Protein AF-A0A1M7ABM4-F1 (afdb_monomer_lite)

Foldseek 3Di:
DDPPDPPVNVVVVVVVVVVVVPPPPPVCPPDCPPLLVLLLVLLLLLVVQQVVQQVVLCVVVVHLGGFLVSGDRDGDDGDFWDWDDDRFGTFIFGDTDPFTFTWDWGADPDDPQARIDIGTDPRGDPSNVVSNCVNRGDD

Radius of gyration: 22.69 Å; chains: 1; bounding box: 59×46×63 Å

Structure (mmCIF, N/CA/C/O backbone):
data_AF-A0A1M7ABM4-F1
#
_entry.id   AF-A0A1M7ABM4-F1
#
loop_
_atom_site.group_PDB
_atom_site.id
_atom_site.type_symbol
_atom_site.label_atom_id
_atom_site.label_alt_id
_atom_site.label_comp_id
_atom_site.label_asym_id
_atom_site.label_entity_id
_atom_site.label_seq_id
_atom_site.pdbx_PDB_ins_code
_atom_site.Cartn_x
_atom_site.Cartn_y
_atom_site.Cartn_z
_atom_site.occupancy
_atom_site.B_iso_or_equiv
_atom_site.auth_seq_id
_atom_site.auth_comp_id
_atom_site.auth_asym_id
_atom_site.auth_atom_id
_atom_site.pdbx_PDB_model_num
ATOM 1 N N . MET A 1 1 ? 41.295 29.126 -42.657 1.00 43.09 1 MET A N 1
ATOM 2 C CA . MET A 1 1 ? 39.846 29.291 -42.921 1.00 43.09 1 MET A CA 1
ATOM 3 C C . MET A 1 1 ? 39.095 29.154 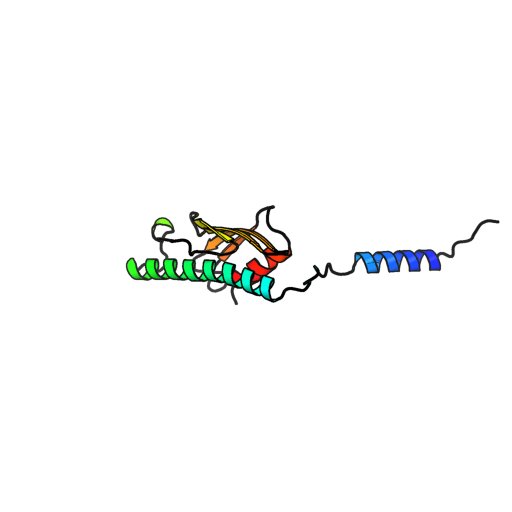-41.601 1.00 43.09 1 MET A C 1
ATOM 5 O O . MET A 1 1 ? 39.100 28.070 -41.032 1.00 43.09 1 MET A O 1
ATOM 9 N N . LYS A 1 2 ? 38.533 30.244 -41.059 1.00 46.91 2 LYS A N 1
ATOM 10 C CA . LYS A 1 2 ? 37.717 30.195 -39.833 1.00 46.91 2 LYS A CA 1
ATOM 11 C C . LYS A 1 2 ? 36.294 29.784 -40.225 1.00 46.91 2 LYS A C 1
ATOM 13 O O . LYS A 1 2 ? 35.681 30.448 -41.053 1.00 46.91 2 LYS A O 1
ATOM 18 N N . LYS A 1 3 ? 35.802 28.660 -39.693 1.00 55.62 3 LYS A N 1
ATOM 19 C CA . LYS A 1 3 ? 34.415 28.217 -39.892 1.00 55.62 3 LYS A CA 1
ATOM 20 C C . LYS A 1 3 ? 33.507 29.149 -39.087 1.00 55.62 3 LYS A C 1
ATOM 22 O O . LYS A 1 3 ? 33.490 29.073 -37.863 1.00 55.62 3 LYS A O 1
ATOM 27 N N . ASN A 1 4 ? 32.791 30.038 -39.768 1.00 54.09 4 ASN A N 1
ATOM 28 C CA . ASN A 1 4 ? 31.753 30.858 -39.152 1.00 54.09 4 ASN A CA 1
ATOM 29 C C . ASN A 1 4 ? 30.541 29.960 -38.889 1.00 54.09 4 ASN A C 1
ATOM 31 O O . ASN A 1 4 ? 29.724 29.735 -39.779 1.00 54.09 4 ASN A O 1
ATOM 35 N N . PHE A 1 5 ? 30.449 29.396 -37.685 1.00 57.56 5 PHE A N 1
ATOM 36 C CA . PHE A 1 5 ? 29.222 28.741 -37.249 1.00 57.56 5 PHE A CA 1
ATOM 37 C C . PHE A 1 5 ? 28.138 29.811 -37.109 1.00 57.56 5 PHE A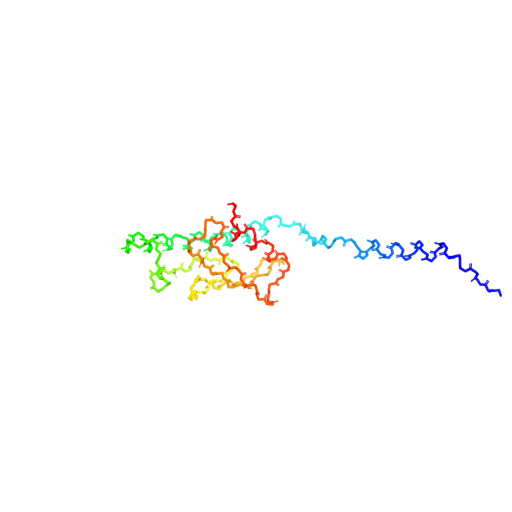 C 1
ATOM 39 O O . PHE A 1 5 ? 28.270 30.747 -36.324 1.00 57.56 5 PHE A O 1
ATOM 46 N N . SER A 1 6 ? 27.089 29.702 -37.925 1.00 68.50 6 SER A N 1
ATOM 47 C CA . SER A 1 6 ? 25.944 30.607 -37.865 1.00 68.50 6 SER A CA 1
ATOM 48 C C . SER A 1 6 ? 25.287 30.500 -36.488 1.00 68.50 6 SER A C 1
ATOM 50 O O . SER A 1 6 ? 24.962 29.394 -36.052 1.00 68.50 6 SER A O 1
ATOM 52 N N . LEU A 1 7 ? 25.052 31.629 -35.812 1.00 61.69 7 LEU A N 1
ATOM 53 C CA . LEU A 1 7 ? 24.334 31.672 -34.528 1.00 61.69 7 LEU A CA 1
ATOM 54 C C . LEU A 1 7 ? 22.987 30.935 -34.592 1.00 61.69 7 LEU A C 1
ATOM 56 O O . LEU A 1 7 ? 22.584 30.295 -33.624 1.00 61.69 7 LEU A O 1
ATOM 60 N N . LEU A 1 8 ? 22.337 30.964 -35.758 1.00 64.69 8 LEU A N 1
ATOM 61 C CA . LEU A 1 8 ? 21.084 30.259 -36.009 1.00 64.69 8 LEU A CA 1
ATOM 62 C C . LEU A 1 8 ? 21.252 28.738 -35.879 1.00 64.69 8 LEU A C 1
ATOM 64 O O . LEU A 1 8 ? 20.408 28.071 -35.293 1.00 64.69 8 LEU A O 1
ATOM 68 N N . SER A 1 9 ? 22.370 28.189 -36.364 1.00 67.19 9 SER A N 1
ATOM 69 C CA . SER A 1 9 ? 22.650 26.752 -36.260 1.00 67.19 9 SER A CA 1
ATOM 70 C C . SER A 1 9 ? 22.894 26.317 -34.812 1.00 67.19 9 SER A C 1
ATOM 72 O O . SER A 1 9 ? 22.373 25.289 -34.391 1.00 67.19 9 SER A O 1
ATOM 74 N N . VAL A 1 10 ? 23.590 27.133 -34.015 1.00 70.75 10 VAL A N 1
ATOM 75 C CA . VAL A 1 10 ? 23.827 26.857 -32.587 1.00 70.75 10 VAL A CA 1
ATOM 76 C C . VAL A 1 10 ? 22.519 26.900 -31.793 1.00 70.75 10 VAL A C 1
ATOM 78 O O . VAL A 1 10 ? 22.280 26.025 -30.965 1.00 70.75 10 VAL A O 1
ATOM 81 N N . LEU A 1 11 ? 21.645 27.866 -32.088 1.00 71.38 11 LEU A N 1
ATOM 82 C CA . LEU A 1 11 ? 20.324 27.980 -31.464 1.00 71.38 11 LEU A CA 1
ATOM 83 C C . LEU A 1 11 ? 19.413 26.794 -31.801 1.00 71.38 11 LEU A C 1
ATOM 85 O O . LEU A 1 11 ? 18.750 26.272 -30.910 1.00 71.38 11 LEU A O 1
ATOM 89 N N . VAL A 1 12 ? 19.419 26.323 -33.051 1.00 74.75 12 VAL A N 1
ATOM 90 C CA . VAL A 1 12 ? 18.636 25.145 -33.462 1.00 74.75 12 VAL A CA 1
ATOM 91 C C . VAL A 1 12 ? 19.136 23.874 -32.770 1.00 74.75 12 VAL A C 1
ATOM 93 O O . VAL A 1 12 ? 18.324 23.095 -32.274 1.00 74.75 12 VAL A O 1
ATOM 96 N N . PHE A 1 13 ? 20.455 23.678 -32.665 1.00 73.50 13 PHE A N 1
ATOM 97 C CA . PHE A 1 13 ? 21.020 22.539 -31.933 1.00 73.50 13 PHE A CA 1
ATOM 98 C C . PHE A 1 13 ? 20.723 22.601 -30.430 1.00 73.50 13 PHE A C 1
ATOM 100 O O . PHE A 1 13 ? 20.359 21.584 -29.840 1.00 73.50 13 PHE A O 1
ATOM 107 N N . ALA A 1 14 ? 20.820 23.782 -29.816 1.00 74.38 14 ALA A N 1
ATOM 108 C CA . ALA A 1 14 ? 20.477 23.972 -28.409 1.00 74.38 14 ALA A CA 1
ATOM 109 C C . ALA A 1 14 ? 18.987 23.706 -28.151 1.00 74.38 14 ALA A C 1
ATOM 111 O O . ALA A 1 14 ? 18.650 23.029 -27.185 1.00 74.38 14 ALA A O 1
ATOM 112 N N . PHE A 1 15 ? 18.103 24.168 -29.040 1.00 73.00 15 PHE A N 1
ATOM 113 C CA . PHE A 1 15 ? 16.667 23.918 -28.946 1.00 73.00 15 PHE A CA 1
ATOM 114 C C . PHE A 1 15 ? 16.331 22.430 -29.111 1.00 73.00 15 PHE A C 1
ATOM 116 O O . PHE A 1 15 ? 15.562 21.896 -28.320 1.00 73.00 15 PHE A O 1
ATOM 123 N N . MET A 1 16 ? 16.961 21.722 -30.056 1.00 71.88 16 MET A N 1
ATOM 124 C CA . MET A 1 16 ? 16.795 20.267 -30.192 1.00 71.88 16 MET A CA 1
ATOM 125 C C . MET A 1 16 ? 17.269 19.500 -28.950 1.00 71.88 16 MET A C 1
ATOM 127 O O . MET A 1 16 ? 16.584 18.582 -28.502 1.00 71.88 16 MET A O 1
ATOM 131 N N . ALA A 1 17 ? 18.401 19.891 -28.358 1.00 70.75 17 ALA A N 1
ATOM 132 C CA . ALA A 1 17 ? 18.877 19.294 -27.112 1.00 70.75 17 ALA A CA 1
ATOM 133 C C . ALA A 1 17 ? 17.906 19.558 -25.948 1.00 70.75 17 ALA A C 1
ATOM 135 O O . ALA A 1 17 ? 17.649 18.668 -25.141 1.00 70.75 17 ALA A O 1
ATOM 136 N N . LEU A 1 18 ? 17.315 20.754 -25.889 1.00 68.44 18 LEU A N 1
ATOM 137 C CA . LEU A 1 18 ? 16.334 21.118 -24.868 1.00 68.44 18 LEU A CA 1
ATOM 138 C C . LEU A 1 18 ? 15.013 20.363 -25.051 1.00 68.44 18 LEU A C 1
ATOM 140 O O . LEU A 1 18 ? 14.445 19.923 -24.062 1.00 68.44 18 LEU A O 1
ATOM 144 N N . VAL A 1 19 ? 14.569 20.124 -26.289 1.00 68.94 19 VAL A N 1
ATOM 145 C CA . VAL A 1 19 ? 13.392 19.289 -26.592 1.00 68.94 19 VAL A CA 1
ATOM 146 C C . VAL A 1 19 ? 13.629 17.826 -26.208 1.00 68.94 19 VAL A C 1
ATOM 148 O O . VAL A 1 19 ? 12.728 17.204 -25.656 1.00 68.94 19 VAL A O 1
ATOM 151 N N . LEU A 1 20 ? 14.835 17.285 -26.423 1.00 60.88 20 LEU A N 1
ATOM 152 C CA . LEU A 1 20 ? 15.197 15.928 -25.985 1.00 60.88 20 LEU A CA 1
ATOM 153 C C . LEU A 1 20 ? 15.261 15.797 -24.455 1.00 60.88 20 LEU A C 1
ATOM 155 O O . LEU A 1 20 ? 14.882 14.763 -23.914 1.00 60.88 20 LEU A O 1
ATOM 159 N N . LEU A 1 21 ? 15.705 16.842 -23.750 1.00 61.97 21 LEU A N 1
ATOM 160 C CA . LEU A 1 21 ? 15.756 16.875 -22.282 1.00 61.97 21 LEU A CA 1
ATOM 161 C C . LEU A 1 21 ? 14.406 17.222 -21.633 1.00 61.97 21 LEU A C 1
ATOM 163 O O . LEU A 1 21 ? 14.185 16.877 -20.474 1.00 61.97 21 LEU A O 1
ATOM 167 N N . ALA A 1 22 ? 13.521 17.898 -22.368 1.00 59.41 22 ALA A N 1
ATOM 168 C CA . ALA A 1 22 ? 12.175 18.276 -21.946 1.00 59.41 22 ALA A CA 1
ATOM 169 C C . ALA A 1 22 ? 11.099 17.276 -22.391 1.00 59.41 22 ALA A C 1
ATOM 171 O O . ALA A 1 22 ? 9.915 17.520 -22.151 1.00 59.41 22 ALA A O 1
ATOM 172 N N . GLN A 1 23 ? 11.482 16.147 -23.003 1.00 54.47 23 GLN A N 1
ATOM 173 C CA . GLN A 1 23 ? 10.586 14.999 -23.083 1.00 54.47 23 GLN A CA 1
ATOM 174 C C . GLN A 1 23 ? 10.119 14.720 -21.645 1.00 54.47 23 GLN A C 1
ATOM 176 O O . GLN A 1 23 ? 10.974 14.521 -20.769 1.00 54.47 23 GLN A O 1
ATOM 181 N N . PRO A 1 24 ? 8.803 14.722 -21.351 1.00 47.22 24 PRO A N 1
ATOM 182 C CA . PRO A 1 24 ? 8.353 14.153 -20.097 1.00 47.22 24 PRO A CA 1
ATOM 183 C C . PRO A 1 24 ? 8.981 12.768 -20.036 1.00 47.22 24 PRO A C 1
ATOM 185 O O . PRO A 1 24 ? 9.002 12.055 -21.042 1.00 47.22 24 PRO A O 1
ATOM 188 N N . LYS A 1 25 ? 9.553 12.407 -18.884 1.00 49.66 25 LYS A N 1
ATOM 189 C CA . LYS A 1 25 ? 9.875 11.013 -18.607 1.00 49.66 25 LYS A CA 1
ATOM 190 C C . LYS A 1 25 ? 8.543 10.279 -18.635 1.00 49.66 25 LYS A C 1
ATOM 192 O O . LYS A 1 25 ? 7.917 10.082 -17.599 1.00 49.66 25 LYS A O 1
ATOM 197 N N . VAL A 1 26 ? 8.100 9.918 -19.834 1.00 44.59 26 VAL A N 1
ATOM 198 C CA . VAL A 1 26 ? 7.250 8.777 -20.074 1.00 44.59 26 VAL A CA 1
ATOM 199 C C . VAL A 1 26 ? 8.138 7.657 -19.573 1.00 44.59 26 VAL A C 1
ATOM 201 O O . VAL A 1 26 ? 8.989 7.144 -20.296 1.00 44.59 26 VAL A O 1
ATOM 204 N N . TYR A 1 27 ? 8.072 7.410 -18.258 1.00 48.97 27 TYR A N 1
ATOM 205 C CA . TYR A 1 27 ? 8.464 6.131 -17.711 1.00 48.97 27 TYR A CA 1
ATOM 206 C C . TYR A 1 27 ? 7.798 5.163 -18.650 1.00 48.97 27 TYR A C 1
ATOM 208 O O . TYR A 1 27 ? 6.576 5.213 -18.793 1.00 48.97 27 TYR A O 1
ATOM 216 N N . ALA A 1 28 ? 8.624 4.445 -19.402 1.00 42.38 28 ALA A N 1
ATOM 217 C CA . ALA A 1 28 ? 8.149 3.459 -20.324 1.00 42.38 28 ALA A CA 1
ATOM 218 C C . ALA A 1 28 ? 7.182 2.601 -19.511 1.00 42.38 28 ALA A C 1
ATOM 220 O O . ALA A 1 28 ? 7.570 1.904 -18.570 1.00 42.38 28 ALA A O 1
ATOM 221 N N . TYR A 1 29 ? 5.899 2.777 -19.803 1.00 50.03 29 TYR A N 1
ATOM 222 C CA . TYR A 1 29 ? 4.847 1.861 -19.442 1.00 50.03 29 TYR A CA 1
ATOM 223 C C . TYR A 1 29 ? 5.090 0.674 -20.373 1.00 50.03 29 TYR A C 1
ATOM 225 O O . TYR A 1 29 ? 4.427 0.506 -21.392 1.00 50.03 29 TYR A O 1
ATOM 233 N N . ASP A 1 30 ? 6.213 -0.005 -20.134 1.00 46.78 30 ASP A N 1
ATOM 234 C CA . ASP A 1 30 ? 6.805 -0.961 -21.050 1.00 46.78 30 ASP A CA 1
ATOM 235 C C . ASP A 1 30 ? 6.183 -2.316 -20.741 1.00 46.78 30 ASP A C 1
ATOM 237 O O . ASP A 1 30 ? 6.685 -3.108 -19.949 1.00 46.78 30 ASP A O 1
ATOM 241 N N . GLY A 1 31 ? 5.004 -2.518 -21.322 1.00 52.53 31 GLY A N 1
ATOM 242 C CA . GLY A 1 31 ? 4.740 -3.767 -22.024 1.00 52.53 31 GLY A CA 1
ATOM 243 C C . GLY A 1 31 ? 4.093 -4.914 -21.262 1.00 52.53 31 GLY A C 1
ATOM 244 O O . GLY A 1 31 ? 3.703 -5.865 -21.929 1.00 52.53 31 GLY A O 1
ATOM 245 N N . ASP A 1 32 ? 3.900 -4.845 -19.944 1.00 67.19 32 ASP A N 1
ATOM 246 C CA . ASP A 1 32 ? 3.219 -5.930 -19.227 1.00 67.19 32 ASP A CA 1
ATOM 247 C C . ASP A 1 32 ? 2.070 -5.420 -18.347 1.00 67.19 32 ASP A C 1
ATOM 249 O O . ASP A 1 32 ? 2.196 -5.168 -17.145 1.00 67.19 32 ASP A O 1
ATOM 253 N N . MET A 1 33 ? 0.921 -5.228 -19.004 1.00 79.81 33 MET A N 1
ATOM 254 C CA . MET A 1 33 ? -0.351 -4.899 -18.353 1.00 79.81 33 MET A CA 1
ATOM 255 C C . MET A 1 33 ? -0.738 -5.925 -17.292 1.00 79.81 33 MET A C 1
ATOM 257 O O . MET A 1 33 ? -1.433 -5.561 -16.340 1.00 79.81 33 MET A O 1
ATOM 261 N N . ASP A 1 34 ? -0.304 -7.174 -17.451 1.00 87.50 34 ASP A N 1
ATOM 262 C CA . ASP A 1 34 ? -0.619 -8.244 -16.518 1.00 87.50 34 ASP A CA 1
ATOM 263 C C . ASP A 1 34 ? 0.213 -8.056 -15.251 1.00 87.50 34 ASP A C 1
ATOM 265 O O . ASP A 1 34 ? -0.355 -7.982 -14.168 1.00 87.50 34 ASP A O 1
ATOM 269 N N . VAL A 1 35 ? 1.518 -7.793 -15.367 1.00 89.12 35 VAL A N 1
ATOM 270 C CA . VAL A 1 35 ? 2.376 -7.449 -14.213 1.00 89.12 35 VAL A CA 1
ATOM 271 C C . VAL A 1 35 ? 1.877 -6.198 -13.483 1.00 89.12 35 VAL A C 1
ATOM 273 O O . VAL A 1 35 ? 1.857 -6.169 -12.251 1.00 89.12 35 VAL A O 1
ATOM 276 N N . TYR A 1 36 ? 1.449 -5.162 -14.213 1.00 90.00 36 TYR A N 1
ATOM 277 C CA . TYR A 1 36 ? 0.840 -3.968 -13.613 1.00 90.00 36 TYR A CA 1
ATOM 278 C C . TYR A 1 36 ? -0.424 -4.316 -12.814 1.00 90.00 36 TYR A C 1
ATOM 280 O O . TYR A 1 36 ? -0.566 -3.890 -11.664 1.00 90.00 36 TYR A O 1
ATOM 288 N N . ARG A 1 37 ? -1.340 -5.083 -13.420 1.00 92.06 37 ARG A N 1
ATOM 289 C CA . ARG A 1 37 ? -2.607 -5.485 -12.798 1.00 92.06 37 ARG A CA 1
ATOM 290 C C . ARG A 1 37 ? -2.376 -6.362 -11.586 1.00 92.06 37 ARG A C 1
ATOM 292 O O . ARG A 1 37 ? -2.880 -6.034 -10.524 1.00 92.06 37 ARG A O 1
ATOM 299 N N . GLU A 1 38 ? -1.558 -7.393 -11.727 1.00 93.50 38 GLU A N 1
ATOM 300 C CA . GLU A 1 38 ? -1.214 -8.313 -10.652 1.00 93.50 38 GLU A CA 1
ATOM 301 C C . GLU A 1 38 ? -0.582 -7.581 -9.464 1.00 93.50 38 GLU A C 1
ATOM 303 O O . GLU A 1 38 ? -0.955 -7.820 -8.318 1.00 93.50 38 GLU A O 1
ATOM 308 N N . PHE A 1 39 ? 0.344 -6.647 -9.713 1.00 93.88 39 PHE A N 1
ATOM 309 C CA . PHE A 1 39 ? 0.944 -5.872 -8.627 1.00 93.88 39 PHE A CA 1
ATOM 310 C C . PHE A 1 39 ? -0.087 -4.964 -7.951 1.00 93.88 39 PHE A C 1
ATOM 312 O O . PHE A 1 39 ? -0.119 -4.863 -6.728 1.00 93.88 39 PHE A O 1
ATOM 319 N N . LYS A 1 40 ? -0.962 -4.322 -8.731 1.00 93.81 40 LYS A N 1
ATOM 320 C CA . LYS A 1 40 ? -2.045 -3.482 -8.210 1.00 93.81 40 LYS A CA 1
ATOM 321 C C . LYS A 1 40 ? -3.074 -4.284 -7.409 1.00 93.81 40 LYS A C 1
ATOM 323 O O . LYS A 1 40 ? -3.539 -3.792 -6.384 1.00 93.81 40 LYS A O 1
ATOM 328 N N . GLU A 1 41 ? -3.421 -5.482 -7.863 1.00 93.88 41 GLU A N 1
ATOM 329 C CA . GLU A 1 41 ? -4.328 -6.414 -7.190 1.00 93.88 41 GLU A CA 1
ATOM 330 C C . GLU A 1 41 ? -3.750 -6.882 -5.857 1.00 93.88 41 GLU A C 1
ATOM 332 O O . GLU A 1 41 ? -4.459 -6.853 -4.857 1.00 93.88 41 GLU A O 1
ATOM 337 N N . ASP A 1 42 ? -2.454 -7.200 -5.810 1.00 93.81 42 ASP A N 1
ATOM 338 C CA . ASP A 1 42 ? -1.761 -7.540 -4.564 1.00 93.81 42 ASP A CA 1
ATOM 339 C C . ASP A 1 42 ? -1.860 -6.356 -3.577 1.00 93.81 42 ASP A C 1
ATOM 341 O O . ASP A 1 42 ? -2.353 -6.487 -2.459 1.00 93.81 42 ASP A O 1
ATOM 345 N N . LEU A 1 43 ? -1.531 -5.131 -4.004 1.00 93.75 43 LEU A N 1
ATOM 346 C CA . LEU A 1 43 ? -1.689 -3.945 -3.146 1.00 93.75 43 LEU A CA 1
ATOM 347 C C . LEU A 1 43 ? -3.150 -3.701 -2.709 1.00 93.75 43 LEU A C 1
ATOM 349 O O . LEU A 1 43 ? -3.385 -3.254 -1.584 1.00 93.75 43 LEU A O 1
ATOM 353 N N . ALA A 1 44 ? -4.128 -3.974 -3.576 1.00 92.50 44 ALA A N 1
ATOM 354 C CA . ALA A 1 44 ? -5.548 -3.844 -3.254 1.00 92.50 44 ALA A CA 1
ATOM 355 C C . ALA A 1 44 ? -6.000 -4.896 -2.232 1.00 92.50 44 ALA A C 1
ATOM 357 O O . ALA A 1 44 ? -6.748 -4.554 -1.320 1.00 92.50 44 ALA A O 1
ATOM 358 N N . LEU A 1 45 ? -5.482 -6.124 -2.309 1.00 93.06 45 LEU A N 1
ATOM 359 C CA . LEU A 1 45 ? -5.726 -7.171 -1.318 1.00 93.06 45 LEU A CA 1
ATOM 360 C C . LEU A 1 45 ? -5.249 -6.737 0.074 1.00 93.06 45 LEU A C 1
ATOM 362 O O . LEU A 1 45 ? -5.978 -6.906 1.052 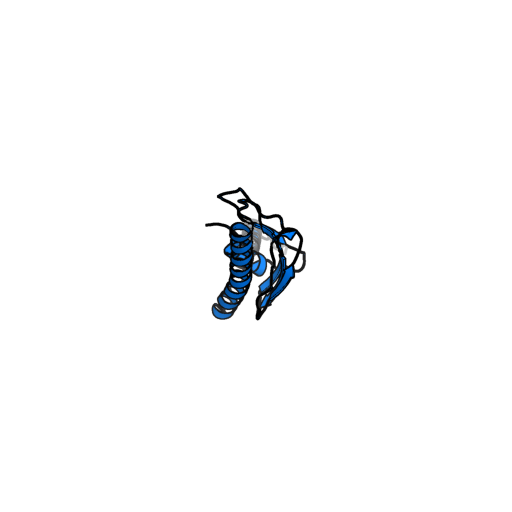1.00 93.06 45 LEU A O 1
ATOM 366 N N . ALA A 1 46 ? -4.071 -6.110 0.164 1.00 91.38 46 ALA A N 1
ATOM 367 C CA . ALA A 1 46 ? -3.580 -5.541 1.420 1.00 91.38 46 ALA A CA 1
ATOM 368 C C . ALA A 1 46 ? -4.528 -4.466 1.975 1.00 91.38 46 ALA A C 1
ATOM 370 O O . ALA A 1 46 ? -4.856 -4.479 3.162 1.00 91.38 46 ALA A O 1
ATOM 371 N N . ARG A 1 47 ? -4.995 -3.548 1.116 1.00 90.00 47 ARG A N 1
ATOM 372 C CA . ARG A 1 47 ? -5.962 -2.508 1.496 1.00 90.00 47 ARG A CA 1
ATOM 373 C C . ARG A 1 47 ? -7.262 -3.123 2.013 1.00 90.00 47 ARG A C 1
ATOM 375 O O . ARG A 1 47 ? -7.711 -2.759 3.094 1.00 90.00 47 ARG A O 1
ATOM 382 N N . ASP A 1 48 ? -7.860 -4.024 1.242 1.00 88.56 48 ASP A N 1
ATOM 383 C CA . ASP A 1 48 ? -9.196 -4.555 1.508 1.00 88.56 48 ASP A CA 1
ATOM 384 C C . ASP A 1 48 ? -9.203 -5.454 2.745 1.00 88.56 48 ASP A C 1
ATOM 386 O O . ASP A 1 48 ? -10.106 -5.341 3.573 1.00 88.56 48 ASP A O 1
ATOM 390 N N . THR A 1 49 ? -8.150 -6.255 2.939 1.00 88.88 49 THR A N 1
ATOM 391 C CA . THR A 1 49 ? -7.977 -7.056 4.163 1.00 88.88 49 THR A CA 1
ATOM 392 C C . THR A 1 49 ? -7.872 -6.151 5.385 1.00 88.88 49 THR A C 1
ATOM 394 O O . THR A 1 49 ? -8.564 -6.365 6.375 1.00 88.88 49 THR A O 1
ATOM 397 N N . TYR A 1 50 ? -7.089 -5.072 5.295 1.00 86.44 50 TYR A N 1
ATOM 398 C CA . TYR A 1 50 ? -6.957 -4.125 6.398 1.00 86.44 50 TYR A CA 1
ATOM 399 C C . TYR A 1 50 ? -8.268 -3.394 6.721 1.00 86.44 50 TYR A C 1
ATOM 401 O O . TYR A 1 50 ? -8.612 -3.232 7.890 1.00 86.44 50 TYR A O 1
ATOM 409 N N . ILE A 1 51 ? -9.024 -2.966 5.700 1.00 84.19 51 ILE A N 1
ATOM 410 C CA . ILE A 1 51 ? -10.358 -2.368 5.889 1.00 84.19 51 ILE A CA 1
ATOM 411 C C . ILE A 1 51 ? -11.299 -3.369 6.552 1.00 84.19 51 ILE A C 1
ATOM 413 O O . ILE A 1 51 ? -12.050 -2.988 7.444 1.00 84.19 51 ILE A O 1
ATOM 417 N N . SER A 1 52 ? -11.262 -4.633 6.131 1.00 85.38 52 SER A N 1
ATOM 418 C CA . SER A 1 52 ? -12.089 -5.680 6.723 1.00 85.38 52 SER A CA 1
ATOM 419 C C . SER A 1 52 ? -11.786 -5.851 8.212 1.00 85.38 52 SER A C 1
ATOM 421 O O . SER A 1 52 ? -12.714 -5.800 9.014 1.00 85.38 52 SER A O 1
ATOM 423 N N . SER A 1 53 ? -10.509 -5.967 8.596 1.00 84.69 53 SER A N 1
ATOM 424 C CA . SER A 1 53 ? -10.102 -6.045 10.008 1.00 84.69 53 SER A CA 1
ATOM 425 C C . SER A 1 53 ? -10.517 -4.802 10.797 1.00 84.69 53 SER A C 1
ATOM 427 O O . SER A 1 53 ? -10.989 -4.907 11.926 1.00 84.69 53 SER A O 1
ATOM 429 N N . LEU A 1 54 ? -10.392 -3.614 10.199 1.00 81.19 54 LEU A N 1
ATOM 430 C CA . LEU A 1 54 ? -10.802 -2.360 10.829 1.00 81.19 54 LEU A CA 1
ATOM 431 C C . LEU A 1 54 ? -12.325 -2.290 11.040 1.00 81.19 54 LEU A C 1
ATOM 433 O O . LEU A 1 54 ? -12.768 -1.860 12.101 1.00 81.19 54 LEU A O 1
ATOM 437 N N . ASN A 1 55 ? -13.122 -2.743 10.070 1.00 80.50 55 ASN A N 1
ATOM 438 C CA . ASN A 1 55 ? -14.580 -2.813 10.193 1.00 80.50 55 ASN A CA 1
ATOM 439 C C . ASN A 1 55 ? -15.017 -3.835 11.248 1.00 80.50 55 ASN A C 1
ATOM 441 O O . ASN A 1 55 ? -15.866 -3.514 12.070 1.00 80.50 55 ASN A O 1
ATOM 445 N N . MET A 1 56 ? -14.393 -5.016 11.288 1.00 82.38 56 MET A N 1
ATOM 446 C CA . MET A 1 56 ? -14.661 -6.007 12.338 1.00 82.38 56 MET A CA 1
ATOM 447 C C . MET A 1 56 ? -14.351 -5.442 13.728 1.00 82.38 56 MET A C 1
ATOM 449 O O . MET A 1 56 ? -15.170 -5.559 14.632 1.00 82.38 56 MET A O 1
ATOM 453 N N . ALA A 1 57 ? -13.224 -4.742 13.886 1.00 80.25 57 ALA A N 1
ATOM 454 C CA . ALA A 1 57 ? -12.877 -4.097 15.150 1.00 80.25 57 ALA A CA 1
ATOM 455 C C . ALA A 1 57 ? -13.860 -2.976 15.548 1.00 80.25 57 ALA A C 1
ATOM 457 O O . ALA A 1 57 ? -14.126 -2.798 16.737 1.00 80.25 57 ALA A O 1
ATOM 458 N N . MET A 1 58 ? -14.403 -2.225 14.579 1.00 75.75 58 MET A N 1
ATOM 459 C CA . MET A 1 58 ? -15.462 -1.232 14.825 1.00 75.75 58 MET A CA 1
ATOM 460 C C . MET A 1 58 ? -16.752 -1.885 15.320 1.00 75.75 58 MET A C 1
ATOM 462 O O . MET A 1 58 ? -17.337 -1.411 16.295 1.00 75.75 58 MET A O 1
ATOM 466 N N . ASP A 1 59 ? -17.163 -2.974 14.669 1.00 78.00 59 ASP A N 1
ATOM 467 C CA . ASP A 1 59 ? -18.404 -3.684 14.974 1.00 78.00 59 ASP A CA 1
ATOM 468 C C . ASP A 1 59 ? -18.326 -4.402 16.331 1.00 78.00 59 ASP A C 1
ATOM 470 O O . ASP A 1 59 ? -19.237 -4.283 17.147 1.00 78.00 59 ASP A O 1
ATOM 474 N N . GLU A 1 60 ? -17.223 -5.101 16.618 1.00 78.50 60 GLU A N 1
ATOM 475 C CA . GLU A 1 60 ? -17.054 -5.877 17.856 1.00 78.50 60 GLU A CA 1
ATOM 476 C C . GLU A 1 60 ? -16.977 -5.012 19.114 1.00 78.50 60 GLU A C 1
ATOM 478 O O . GLU A 1 60 ? -17.406 -5.430 20.192 1.00 78.50 60 GLU A O 1
ATOM 483 N N . LYS A 1 61 ? -16.400 -3.814 18.998 1.00 70.19 61 LYS A N 1
ATOM 484 C CA . LYS A 1 61 ? -16.181 -2.918 20.140 1.00 70.19 61 LYS A CA 1
ATOM 485 C C . LYS A 1 61 ? -17.215 -1.801 20.236 1.00 70.19 61 LYS A C 1
ATOM 487 O O . LYS A 1 61 ? -17.113 -0.989 21.152 1.00 70.19 61 LYS A O 1
ATOM 492 N N . GLU A 1 62 ? -18.184 -1.754 19.319 1.00 68.62 62 GLU A N 1
ATOM 493 C CA . GLU A 1 62 ? -19.170 -0.671 19.184 1.00 68.62 62 GLU A CA 1
ATOM 494 C C . GLU A 1 62 ? -18.525 0.734 19.210 1.00 68.62 62 GLU A C 1
ATOM 496 O O . GLU A 1 62 ? -19.101 1.709 19.699 1.00 68.62 62 GLU A O 1
ATOM 501 N N . VAL A 1 63 ? -17.297 0.858 18.692 1.00 61.78 63 VAL A N 1
ATOM 502 C CA . VAL A 1 63 ? -16.555 2.124 18.645 1.00 61.78 63 VAL A CA 1
ATOM 503 C C . VAL A 1 63 ? -16.461 2.621 17.213 1.00 61.78 63 VAL A C 1
ATOM 505 O O . VAL A 1 63 ? -16.012 1.922 16.313 1.00 61.78 63 VAL A O 1
ATOM 508 N N . SER A 1 64 ? -16.808 3.891 17.006 1.00 61.25 64 SER A N 1
ATOM 509 C CA . SER A 1 64 ? -16.672 4.559 15.705 1.00 61.25 64 SER A CA 1
ATOM 510 C C . SER A 1 64 ? -15.219 4.815 15.298 1.00 61.25 64 SER A C 1
ATOM 512 O O . SER A 1 64 ? -14.954 5.221 14.167 1.00 61.25 64 SER A O 1
ATOM 514 N N . ASN A 1 65 ? -14.278 4.633 16.226 1.00 63.00 65 ASN A N 1
ATOM 515 C CA . ASN A 1 65 ? -12.864 4.860 15.992 1.00 63.00 65 ASN A CA 1
ATOM 516 C C . ASN A 1 65 ? -12.011 3.902 16.845 1.00 63.00 65 ASN A C 1
ATOM 518 O O . ASN A 1 65 ? -11.624 4.264 17.961 1.00 63.00 65 ASN A O 1
ATOM 522 N N . PRO A 1 66 ? -11.765 2.671 16.368 1.00 63.53 66 PRO A N 1
ATOM 523 C CA . PRO A 1 66 ? -11.031 1.666 17.117 1.00 63.53 66 PRO A CA 1
ATOM 524 C C . PRO A 1 66 ? -9.577 2.110 17.269 1.00 63.53 66 PRO A C 1
ATOM 526 O O . PRO A 1 66 ? -8.989 2.720 16.369 1.00 63.53 66 PRO A O 1
ATOM 529 N N . SER A 1 67 ? -8.982 1.819 18.426 1.00 64.44 67 SER A N 1
ATOM 530 C CA . SER A 1 67 ? -7.543 1.999 18.594 1.00 64.44 67 SER A CA 1
ATOM 531 C C . SER A 1 67 ? -6.805 0.987 17.721 1.00 64.44 67 SER A C 1
ATOM 533 O O . SER A 1 67 ? -7.302 -0.093 17.440 1.00 64.44 67 SER A O 1
ATOM 535 N N . TRP A 1 68 ? -5.567 1.270 17.328 1.00 64.75 68 TRP A N 1
ATOM 536 C CA . TRP A 1 68 ? -4.763 0.295 16.575 1.00 64.75 68 TRP A CA 1
ATOM 537 C C . TRP A 1 68 ? -4.528 -1.002 17.338 1.00 64.75 68 TRP A C 1
ATOM 539 O O . TRP A 1 68 ? -4.473 -2.059 16.734 1.00 64.75 68 TRP A O 1
ATOM 549 N N . ASN A 1 69 ? -4.450 -0.921 18.666 1.00 67.12 69 ASN A N 1
ATOM 550 C CA . ASN A 1 69 ? -4.328 -2.099 19.525 1.00 67.12 69 ASN A CA 1
ATOM 551 C C . ASN A 1 69 ? -5.600 -2.960 19.527 1.00 67.12 69 ASN A C 1
ATOM 553 O O . ASN A 1 69 ? -5.612 -4.026 20.136 1.00 67.12 69 ASN A O 1
ATOM 557 N N . ASP A 1 70 ? -6.677 -2.458 18.924 1.00 67.94 70 ASP A N 1
ATOM 558 C CA . ASP A 1 70 ? -7.964 -3.121 18.867 1.00 67.94 70 ASP A CA 1
ATOM 559 C C . ASP A 1 70 ? -8.193 -3.903 17.577 1.00 67.94 70 ASP A C 1
ATOM 561 O O . ASP A 1 70 ? -9.184 -4.625 17.516 1.00 67.94 70 ASP A O 1
ATOM 565 N N . ILE A 1 71 ? -7.312 -3.751 16.587 1.00 73.94 71 ILE A N 1
ATOM 566 C CA . ILE A 1 71 ? -7.425 -4.379 15.275 1.00 73.94 71 ILE A CA 1
ATOM 567 C C . ILE A 1 71 ? -6.568 -5.637 15.284 1.00 73.94 71 ILE A C 1
ATOM 569 O O . ILE A 1 71 ? -5.349 -5.551 15.391 1.00 73.94 71 ILE A O 1
ATOM 573 N N . ASP A 1 72 ? -7.204 -6.795 15.149 1.00 75.38 72 ASP A N 1
ATOM 574 C CA . ASP A 1 72 ? -6.489 -8.037 14.880 1.00 75.38 72 ASP A CA 1
ATOM 575 C C . ASP A 1 72 ? -6.238 -8.128 13.368 1.00 75.38 72 ASP A C 1
ATOM 577 O O . ASP A 1 72 ? -7.150 -8.390 12.573 1.00 75.38 72 ASP A O 1
ATOM 581 N N . PHE A 1 73 ? -5.021 -7.775 12.950 1.00 80.19 73 PHE A N 1
ATOM 582 C CA . PHE A 1 73 ? -4.639 -7.789 11.544 1.00 80.19 73 PHE A CA 1
ATOM 583 C C . PHE A 1 73 ? -3.823 -9.033 11.208 1.00 80.19 73 PHE A C 1
ATOM 585 O O . PHE A 1 73 ? -2.615 -9.101 11.442 1.00 80.19 73 PHE A O 1
ATOM 592 N N . GLU A 1 74 ? -4.475 -9.982 10.548 1.00 82.44 74 GLU A N 1
ATOM 593 C CA . GLU A 1 74 ? -3.787 -11.082 9.892 1.00 82.44 74 GLU A CA 1
ATOM 594 C C . GLU A 1 74 ? -3.423 -10.672 8.461 1.00 82.44 74 GLU A C 1
ATOM 596 O O . GLU A 1 74 ? -4.281 -10.357 7.633 1.00 82.44 74 GLU A O 1
ATOM 601 N N . ALA A 1 75 ? -2.121 -10.635 8.168 1.00 82.81 75 ALA A N 1
ATOM 602 C CA . ALA A 1 75 ? -1.655 -10.322 6.827 1.00 82.81 75 ALA A CA 1
ATOM 603 C C . ALA A 1 75 ? -2.129 -11.416 5.848 1.00 82.81 75 ALA A C 1
ATOM 605 O O . ALA A 1 75 ? -1.857 -12.593 6.096 1.00 82.81 75 ALA A O 1
ATOM 606 N N . PRO A 1 76 ? -2.790 -11.056 4.730 1.00 87.56 76 PRO A N 1
ATOM 607 C CA . PRO A 1 76 ? -3.170 -12.031 3.722 1.00 87.56 76 PRO A CA 1
ATOM 608 C C . PRO A 1 76 ? -1.916 -12.636 3.084 1.00 87.56 76 PRO A C 1
ATOM 610 O O . PRO A 1 76 ? -0.849 -12.012 3.067 1.00 87.56 76 PRO A O 1
ATOM 613 N N . ASP A 1 77 ? -2.050 -13.834 2.519 1.00 89.25 77 ASP A N 1
ATOM 614 C CA . ASP A 1 77 ? -0.988 -14.401 1.694 1.00 89.25 77 ASP A CA 1
ATOM 615 C C . ASP A 1 77 ? -0.909 -13.620 0.377 1.00 89.25 77 ASP A C 1
ATOM 617 O O . ASP A 1 77 ? -1.865 -13.560 -0.400 1.00 89.25 77 ASP A O 1
ATOM 621 N N . MET A 1 78 ? 0.224 -12.957 0.174 1.00 91.50 78 MET A N 1
ATOM 622 C CA . MET A 1 78 ? 0.461 -12.024 -0.919 1.00 91.50 78 MET A CA 1
ATOM 623 C C . MET A 1 78 ? 1.573 -12.553 -1.808 1.00 91.50 78 MET A C 1
ATOM 625 O O . MET A 1 78 ? 2.586 -13.070 -1.334 1.00 91.50 78 MET A O 1
ATOM 629 N N . LYS A 1 79 ? 1.416 -12.390 -3.122 1.00 93.81 79 LYS A N 1
ATOM 630 C CA . LYS A 1 79 ? 2.333 -13.017 -4.082 1.00 93.81 79 LYS A CA 1
ATOM 631 C C . LYS A 1 79 ? 3.626 -12.224 -4.268 1.00 93.81 79 LYS A C 1
ATOM 633 O O . LYS A 1 79 ? 4.685 -12.815 -4.485 1.00 93.81 79 LYS A O 1
ATOM 638 N N . TYR A 1 80 ? 3.551 -10.895 -4.215 1.00 94.12 80 TYR A N 1
ATOM 639 C CA . TYR A 1 80 ? 4.654 -10.001 -4.588 1.00 94.12 80 TYR A CA 1
ATOM 640 C C . TYR A 1 80 ? 5.049 -9.024 -3.485 1.00 94.12 80 TYR A C 1
ATOM 642 O O . TYR A 1 80 ? 6.141 -8.440 -3.522 1.00 94.12 80 TYR A O 1
ATOM 650 N N . CYS A 1 81 ? 4.163 -8.823 -2.517 1.00 94.12 81 CYS A N 1
ATOM 651 C CA . CYS A 1 81 ? 4.374 -7.946 -1.385 1.00 94.12 81 CYS A CA 1
ATOM 652 C C . CYS A 1 81 ? 4.385 -8.718 -0.068 1.00 94.12 81 CYS A C 1
ATOM 654 O O . CYS A 1 81 ? 3.913 -9.836 0.055 1.00 94.12 81 CYS A O 1
ATOM 656 N N . THR A 1 82 ? 4.960 -8.081 0.939 1.00 93.56 82 THR A N 1
ATOM 657 C CA . THR A 1 82 ? 4.942 -8.527 2.327 1.00 93.56 82 THR A CA 1
ATOM 658 C C . THR A 1 82 ? 4.386 -7.400 3.166 1.00 93.56 82 THR A C 1
ATOM 660 O O . THR A 1 82 ? 4.733 -6.230 2.947 1.00 93.56 82 THR A O 1
ATOM 663 N N . LEU A 1 83 ? 3.536 -7.755 4.124 1.00 92.38 83 LEU A N 1
ATOM 664 C CA . LEU A 1 83 ? 2.993 -6.819 5.092 1.00 92.38 83 LEU A CA 1
ATOM 665 C C . LEU A 1 83 ? 3.607 -7.078 6.451 1.00 92.38 83 LEU A C 1
ATOM 667 O O . LEU A 1 83 ? 3.792 -8.215 6.881 1.00 92.38 83 LEU A O 1
ATOM 671 N N . LYS A 1 84 ? 3.911 -5.987 7.135 1.00 89.38 84 LYS A N 1
ATOM 672 C CA . LYS A 1 84 ? 4.248 -6.000 8.544 1.00 89.38 84 LYS A CA 1
ATOM 673 C C . LYS A 1 84 ? 3.372 -4.981 9.236 1.00 89.38 84 LYS A C 1
ATOM 675 O O . LYS A 1 84 ? 3.452 -3.798 8.916 1.00 89.38 84 LYS A O 1
ATOM 680 N N . GLU A 1 85 ? 2.578 -5.433 10.186 1.00 83.94 85 GLU A N 1
ATOM 681 C CA . GLU A 1 85 ? 1.751 -4.552 10.993 1.00 83.94 85 GLU A CA 1
ATOM 682 C C . GLU A 1 85 ? 2.600 -3.486 11.711 1.00 83.94 85 GLU A C 1
ATOM 684 O O . GLU A 1 85 ? 3.729 -3.740 12.156 1.00 83.94 85 GLU A O 1
ATOM 689 N N . ILE A 1 86 ? 2.071 -2.265 11.781 1.00 87.00 86 ILE A N 1
ATOM 690 C CA . ILE A 1 86 ? 2.640 -1.151 12.541 1.00 87.00 86 ILE A CA 1
ATOM 691 C C . ILE A 1 86 ? 1.511 -0.403 13.261 1.00 87.00 86 ILE A C 1
ATOM 693 O O . ILE A 1 86 ? 0.382 -0.390 12.777 1.00 87.00 86 ILE A O 1
ATOM 697 N N . PRO A 1 87 ? 1.794 0.338 14.347 1.00 83.12 87 PRO A N 1
ATOM 698 C CA . PRO A 1 87 ? 0.780 1.184 14.969 1.00 83.12 87 PRO A CA 1
ATOM 699 C C . PRO A 1 87 ? 0.274 2.213 13.956 1.00 83.12 87 PRO A C 1
ATOM 701 O O . PRO A 1 87 ? 1.042 3.085 13.511 1.00 83.12 87 PRO A O 1
ATOM 704 N N . GLY A 1 88 ? -0.993 2.113 13.562 1.00 79.69 88 GLY A N 1
ATOM 705 C CA . GLY A 1 88 ? -1.515 2.955 12.490 1.00 79.69 88 GLY A CA 1
ATOM 706 C C . GLY A 1 88 ? -2.022 2.241 11.254 1.00 79.69 88 GLY A C 1
ATOM 707 O O . GLY A 1 88 ? -2.658 2.894 10.434 1.00 79.69 88 GLY A O 1
ATOM 708 N N . GLY A 1 89 ? -1.617 0.997 11.017 1.00 88.19 89 GLY A N 1
ATOM 709 C CA . GLY A 1 89 ? -1.627 0.459 9.664 1.00 88.19 89 GLY A CA 1
ATOM 710 C C . GLY A 1 89 ? -0.620 -0.653 9.456 1.00 88.19 89 GLY A C 1
ATOM 711 O O . GLY A 1 89 ? -0.405 -1.515 10.301 1.00 88.19 89 GLY A O 1
ATOM 712 N N . PHE A 1 90 ? 0.050 -0.611 8.315 1.00 90.06 90 PHE A N 1
ATOM 713 C CA . PHE A 1 90 ? 1.031 -1.620 7.952 1.00 90.06 90 PHE A CA 1
ATOM 714 C C . PHE A 1 90 ? 2.163 -1.006 7.139 1.00 90.06 90 PHE A C 1
ATOM 716 O O . PHE A 1 90 ? 2.007 -0.041 6.388 1.00 90.06 90 PHE A O 1
ATOM 723 N N . LYS A 1 91 ? 3.341 -1.596 7.282 1.00 93.44 91 LYS A N 1
ATOM 724 C CA . LYS A 1 91 ? 4.439 -1.417 6.353 1.00 93.44 91 LYS A CA 1
ATOM 725 C C . LYS A 1 91 ? 4.297 -2.447 5.242 1.00 93.44 91 LYS A C 1
ATOM 727 O O . LYS A 1 91 ? 4.244 -3.642 5.515 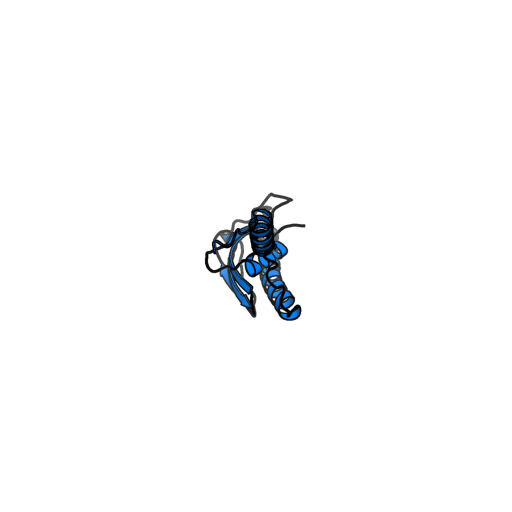1.00 93.44 91 LYS A O 1
ATOM 732 N N . ILE A 1 92 ? 4.291 -1.977 4.003 1.00 95.06 92 ILE A N 1
ATOM 733 C CA . ILE A 1 92 ? 4.282 -2.816 2.809 1.00 95.06 92 ILE A CA 1
ATOM 734 C C . ILE A 1 92 ? 5.636 -2.748 2.118 1.00 95.06 92 ILE A C 1
ATOM 736 O O . ILE A 1 92 ? 6.203 -1.666 1.927 1.00 95.06 92 ILE A O 1
ATOM 740 N N . LYS A 1 93 ? 6.170 -3.910 1.748 1.00 96.31 93 LYS A N 1
ATOM 741 C CA . LYS A 1 93 ? 7.389 -4.021 0.950 1.00 96.31 93 LYS A CA 1
ATOM 742 C C . LYS A 1 93 ? 7.227 -5.109 -0.097 1.00 96.31 93 LYS A C 1
ATOM 744 O O . LYS A 1 93 ? 6.928 -6.244 0.253 1.00 96.31 93 LYS A O 1
ATOM 749 N N . GLY A 1 94 ? 7.480 -4.784 -1.357 1.00 94.94 94 GLY A N 1
ATOM 750 C CA . GLY A 1 94 ? 7.339 -5.743 -2.442 1.00 94.94 94 GLY A CA 1
ATOM 751 C C . GLY A 1 94 ? 7.882 -5.251 -3.770 1.00 94.94 94 GLY A C 1
ATOM 752 O O . GLY A 1 94 ? 8.252 -4.080 -3.934 1.00 94.94 94 GLY A O 1
ATOM 753 N N . SER A 1 95 ? 7.946 -6.174 -4.719 1.00 94.38 95 SER A N 1
ATOM 754 C CA . SER A 1 95 ? 8.346 -5.876 -6.088 1.00 94.38 95 SER A CA 1
ATOM 755 C C . SER A 1 95 ? 7.778 -6.887 -7.066 1.00 94.38 95 SER A C 1
ATOM 757 O O . SER A 1 95 ? 7.842 -8.084 -6.801 1.00 94.38 95 SER A O 1
ATOM 759 N N . HIS A 1 96 ? 7.335 -6.406 -8.222 1.00 94.00 96 HIS A N 1
ATOM 760 C CA . HIS A 1 96 ? 6.909 -7.239 -9.344 1.00 94.00 96 HIS A CA 1
ATOM 761 C C . HIS A 1 96 ? 7.310 -6.569 -10.655 1.00 94.00 96 HIS A C 1
ATOM 763 O O . HIS A 1 96 ? 7.045 -5.381 -10.846 1.00 94.00 96 HIS A O 1
ATOM 769 N N . GLY A 1 97 ? 8.014 -7.292 -11.527 1.00 89.50 97 GLY A N 1
ATOM 770 C CA . GLY A 1 97 ? 8.613 -6.736 -12.743 1.00 89.50 97 GLY A CA 1
ATOM 771 C C . GLY A 1 97 ? 9.387 -5.433 -12.493 1.00 89.50 97 GLY A C 1
ATOM 772 O O . GLY A 1 97 ? 10.369 -5.398 -11.746 1.00 89.50 97 GLY A O 1
ATOM 773 N N . ALA A 1 98 ? 8.939 -4.343 -13.122 1.00 89.75 98 ALA A N 1
ATOM 774 C CA . ALA A 1 98 ? 9.548 -3.020 -12.990 1.00 89.75 98 ALA A CA 1
ATOM 775 C C . ALA A 1 98 ? 9.116 -2.249 -11.727 1.00 89.75 98 ALA A C 1
ATOM 777 O O . ALA A 1 98 ? 9.677 -1.188 -11.450 1.00 89.75 98 ALA A O 1
ATOM 778 N N . TYR A 1 99 ? 8.147 -2.735 -10.952 1.00 92.25 99 TYR A N 1
ATOM 779 C CA . TYR A 1 99 ? 7.567 -2.021 -9.814 1.00 92.25 99 TYR A CA 1
ATOM 780 C C . TYR A 1 99 ? 8.275 -2.386 -8.512 1.00 92.25 99 TYR A C 1
ATOM 782 O O . TYR A 1 99 ? 8.487 -3.559 -8.209 1.00 92.25 99 TYR A O 1
ATOM 790 N N . LYS A 1 100 ? 8.652 -1.374 -7.724 1.00 94.94 100 LYS A N 1
ATOM 791 C CA . LYS A 1 100 ? 9.233 -1.554 -6.387 1.00 94.94 100 LYS A CA 1
ATOM 792 C C . LYS A 1 100 ? 8.557 -0.610 -5.413 1.00 94.94 100 LYS A C 1
ATOM 794 O O . LYS A 1 100 ? 8.575 0.605 -5.627 1.00 94.94 100 LYS A O 1
ATOM 799 N N . LEU A 1 101 ? 8.013 -1.163 -4.334 1.00 96.38 101 LEU A N 1
ATOM 800 C CA . LEU A 1 101 ? 7.342 -0.407 -3.289 1.00 96.38 101 LEU A CA 1
ATOM 801 C C . LEU A 1 101 ? 7.908 -0.777 -1.919 1.00 96.38 101 LEU A C 1
ATOM 803 O O . LEU A 1 101 ? 8.030 -1.942 -1.558 1.00 96.38 101 LEU A O 1
ATOM 807 N N . GLU A 1 102 ? 8.225 0.249 -1.143 1.00 96.88 102 GLU A N 1
ATOM 808 C CA . GLU A 1 102 ? 8.441 0.170 0.294 1.00 96.88 102 GLU A CA 1
ATOM 809 C C . GLU A 1 102 ? 7.806 1.409 0.925 1.00 96.88 102 GLU A C 1
ATOM 811 O O . GLU A 1 102 ? 8.288 2.530 0.715 1.00 96.88 102 GLU A O 1
ATOM 816 N N . ALA A 1 103 ? 6.717 1.224 1.665 1.00 95.00 103 ALA A N 1
ATOM 817 C CA . ALA A 1 103 ? 5.947 2.320 2.234 1.00 95.00 103 ALA A CA 1
ATOM 818 C C . ALA A 1 103 ? 5.324 1.949 3.580 1.00 95.00 103 ALA A C 1
ATOM 820 O O . ALA A 1 103 ? 4.969 0.797 3.811 1.00 95.00 103 ALA A O 1
ATOM 821 N N . ASP A 1 104 ? 5.157 2.956 4.430 1.00 94.06 104 ASP A N 1
ATOM 822 C CA . ASP A 1 104 ? 4.313 2.862 5.616 1.00 94.06 104 ASP A CA 1
ATOM 823 C C . ASP A 1 104 ? 2.935 3.416 5.235 1.00 94.06 104 ASP A C 1
ATOM 825 O O . ASP A 1 104 ? 2.826 4.577 4.827 1.00 94.06 104 ASP A O 1
ATOM 829 N N . VAL A 1 105 ? 1.900 2.586 5.332 1.00 91.06 105 VAL A N 1
ATOM 830 C CA . VAL A 1 105 ? 0.508 2.948 5.057 1.00 91.06 105 VAL A CA 1
ATOM 831 C C . VAL A 1 105 ? -0.199 3.053 6.397 1.00 91.06 105 VAL A C 1
ATOM 833 O O . VAL A 1 105 ? -0.270 2.070 7.129 1.00 91.06 105 VAL A O 1
ATOM 836 N N . LYS A 1 106 ? -0.687 4.245 6.742 1.00 88.31 106 LYS A N 1
ATOM 837 C CA . LYS A 1 106 ? -1.432 4.485 7.981 1.00 88.31 106 LYS A CA 1
ATOM 838 C C . LYS A 1 106 ? -2.841 4.948 7.681 1.00 88.31 106 LYS A C 1
ATOM 840 O O . LYS A 1 106 ? -3.005 5.840 6.855 1.00 88.31 106 LYS A O 1
ATOM 845 N N . PHE A 1 107 ? -3.835 4.386 8.355 1.00 81.25 107 PHE A N 1
ATOM 846 C CA . PHE A 1 107 ? -5.208 4.850 8.220 1.00 81.25 107 PHE A CA 1
ATOM 847 C C . PHE A 1 107 ? -5.459 6.071 9.119 1.00 81.25 107 PHE A C 1
ATOM 849 O O . PHE A 1 107 ? -4.904 6.189 10.213 1.00 81.25 107 PHE A O 1
ATOM 856 N N . VAL A 1 108 ? -6.228 7.034 8.612 1.00 78.88 108 VAL A N 1
ATOM 857 C CA . VAL A 1 108 ? -6.543 8.291 9.302 1.00 78.88 108 VAL A CA 1
ATOM 858 C C . VAL A 1 108 ? -8.058 8.359 9.497 1.00 78.88 108 VAL A C 1
ATOM 860 O O . VAL A 1 108 ? -8.781 8.638 8.542 1.00 78.88 108 VAL A O 1
ATOM 863 N N . PRO A 1 109 ? -8.561 8.110 10.715 1.00 68.00 109 PRO A N 1
ATOM 864 C CA . PRO A 1 109 ? -9.992 8.157 10.979 1.00 68.00 109 PRO A CA 1
ATOM 865 C C . PRO A 1 109 ? -10.543 9.586 10.882 1.00 68.00 109 PRO A C 1
ATOM 867 O O . PRO A 1 109 ? -9.876 10.553 11.257 1.00 68.00 109 PRO A O 1
ATOM 870 N N . GLY A 1 110 ? -11.786 9.718 10.411 1.00 63.12 110 GLY A N 1
ATOM 871 C CA . GLY A 1 110 ? -12.542 10.977 10.444 1.00 63.12 110 GLY A CA 1
ATOM 872 C C . GLY A 1 110 ? -12.286 11.958 9.295 1.00 63.12 110 GLY A C 1
ATOM 873 O O . GLY A 1 110 ? -12.795 13.075 9.343 1.00 63.12 110 GLY A O 1
ATOM 874 N N . ARG A 1 111 ? -11.525 11.572 8.263 1.00 59.44 111 ARG A N 1
ATOM 875 C CA . ARG A 1 111 ? -11.461 12.310 6.993 1.00 59.44 111 ARG A CA 1
ATOM 876 C C . ARG A 1 111 ? -12.267 11.572 5.935 1.00 59.44 111 ARG A C 1
ATOM 878 O O . ARG A 1 111 ? -11.911 10.458 5.567 1.00 59.44 111 ARG A O 1
ATOM 885 N N . GLU A 1 112 ? -13.349 12.190 5.467 1.00 54.97 112 GLU A N 1
ATOM 886 C CA . GLU A 1 112 ? -14.197 11.633 4.402 1.00 54.97 112 GLU A CA 1
ATOM 887 C C . GLU A 1 112 ? -13.445 11.495 3.066 1.00 54.97 112 GLU A C 1
ATOM 889 O O . GLU A 1 112 ? -13.826 10.673 2.240 1.00 54.97 112 GLU A O 1
ATOM 894 N N . ASP A 1 113 ? -12.371 12.270 2.879 1.00 52.72 113 ASP A N 1
ATOM 895 C CA . ASP A 1 113 ? -11.631 12.450 1.627 1.00 52.72 113 ASP A CA 1
ATOM 896 C C . ASP A 1 113 ? -10.237 11.798 1.597 1.00 52.72 113 ASP A C 1
ATOM 898 O O . ASP A 1 113 ? -9.615 11.717 0.537 1.00 52.72 113 ASP A O 1
ATOM 902 N N . MET A 1 114 ? -9.702 11.381 2.750 1.00 56.16 114 MET A N 1
ATOM 903 C CA . MET A 1 114 ? -8.393 10.729 2.841 1.00 56.16 114 MET A CA 1
ATOM 904 C C . MET A 1 114 ? -8.365 9.684 3.954 1.00 56.16 114 MET A C 1
ATOM 906 O O . MET A 1 114 ? -7.981 9.975 5.089 1.00 56.16 114 MET A O 1
ATOM 910 N N . ARG A 1 115 ? -8.676 8.437 3.601 1.00 73.88 115 ARG A N 1
ATOM 911 C CA . ARG A 1 115 ? -8.585 7.289 4.513 1.00 73.88 115 ARG A CA 1
ATOM 912 C C . ARG A 1 115 ? -7.151 6.885 4.845 1.00 73.88 115 ARG A C 1
ATOM 914 O O . ARG A 1 115 ? -6.928 6.302 5.901 1.00 73.88 115 ARG A O 1
ATOM 921 N N . TYR A 1 116 ? -6.169 7.208 3.995 1.00 83.25 116 TYR A N 1
ATOM 922 C CA . TYR A 1 116 ? -4.781 6.761 4.168 1.00 83.25 116 TYR A CA 1
ATOM 923 C C . TYR A 1 116 ? -3.739 7.875 4.058 1.00 83.25 116 TYR A C 1
ATOM 925 O O . TYR A 1 116 ? -3.773 8.733 3.177 1.00 83.25 116 TYR A O 1
ATOM 933 N N . GLN A 1 117 ? -2.725 7.786 4.914 1.00 88.44 117 GLN A N 1
ATOM 934 C CA . GLN A 1 117 ? -1.447 8.466 4.783 1.00 88.44 117 GLN A CA 1
ATOM 935 C C . GLN A 1 117 ? -0.386 7.452 4.342 1.00 88.44 117 GLN A C 1
ATOM 937 O O . GLN A 1 117 ? -0.057 6.523 5.080 1.00 88.44 117 GLN A O 1
ATOM 942 N N . VAL A 1 118 ? 0.184 7.657 3.152 1.00 91.06 118 VAL A N 1
ATOM 943 C CA . VAL A 1 118 ? 1.235 6.794 2.592 1.00 91.06 118 VAL A CA 1
ATOM 944 C C . VAL A 1 118 ? 2.582 7.505 2.657 1.00 91.06 118 VAL A C 1
ATOM 946 O O . VAL A 1 118 ? 2.768 8.575 2.076 1.00 91.06 118 VAL A O 1
ATOM 949 N N . LYS A 1 119 ? 3.553 6.903 3.348 1.00 93.69 119 LYS A N 1
ATOM 950 C CA . LYS A 1 119 ? 4.924 7.414 3.448 1.00 93.69 119 LYS A CA 1
ATOM 951 C C . LYS A 1 119 ? 5.894 6.475 2.739 1.00 93.69 119 LYS A C 1
ATOM 953 O O . LYS A 1 119 ? 6.253 5.423 3.260 1.00 93.69 119 LYS A O 1
ATOM 958 N N . HIS A 1 120 ? 6.363 6.879 1.562 1.00 93.31 120 HIS A N 1
ATOM 959 C CA . HIS A 1 120 ? 7.311 6.084 0.781 1.00 93.31 120 HIS A CA 1
ATOM 960 C C . HIS A 1 120 ? 8.747 6.168 1.314 1.00 93.31 120 HIS A C 1
ATOM 962 O O . HIS A 1 120 ? 9.260 7.244 1.623 1.00 93.31 120 HIS A O 1
ATOM 968 N N . SER A 1 121 ? 9.429 5.026 1.324 1.00 93.25 121 SER A N 1
ATOM 969 C CA . SER A 1 121 ? 10.859 4.899 1.613 1.00 93.25 121 SER A CA 1
ATOM 970 C C . SER A 1 121 ? 11.715 5.002 0.344 1.00 93.25 121 SER A C 1
ATOM 972 O O . SER A 1 121 ? 11.213 4.919 -0.781 1.00 93.25 121 SER A O 1
ATOM 974 N N . LYS A 1 122 ? 13.041 5.133 0.515 1.00 90.25 122 LYS A N 1
ATOM 975 C CA . LYS A 1 122 ? 14.017 5.176 -0.596 1.00 90.25 122 LYS A CA 1
ATOM 976 C C . LYS A 1 122 ? 14.009 3.918 -1.478 1.00 90.25 122 LYS A C 1
ATOM 978 O O . LYS A 1 122 ? 14.449 3.996 -2.617 1.00 90.25 122 LYS A O 1
ATOM 983 N N . GLY A 1 123 ? 13.510 2.790 -0.964 1.00 88.00 123 GLY A N 1
ATOM 984 C CA . GLY A 1 123 ? 13.352 1.541 -1.716 1.00 88.00 123 GLY A CA 1
ATOM 985 C C . GLY A 1 123 ? 12.252 1.572 -2.785 1.00 88.00 123 GLY A C 1
ATOM 986 O O . GLY A 1 123 ? 12.243 0.708 -3.657 1.00 88.00 123 GLY A O 1
ATOM 987 N N . SER A 1 124 ? 11.357 2.567 -2.757 1.00 92.69 124 SER A N 1
ATOM 988 C CA . SER A 1 124 ? 10.298 2.716 -3.762 1.00 92.69 124 SER A CA 1
ATOM 989 C C . SER A 1 124 ? 10.794 3.440 -5.015 1.00 92.69 124 SER A C 1
ATOM 991 O O . SER A 1 124 ? 11.391 4.518 -4.907 1.00 92.69 124 SER A O 1
ATOM 993 N N . ASN A 1 125 ? 10.466 2.927 -6.202 1.00 92.19 125 ASN A N 1
ATOM 994 C CA . ASN A 1 125 ? 10.702 3.632 -7.467 1.00 92.19 125 ASN A CA 1
ATOM 995 C C . ASN A 1 125 ? 9.469 4.440 -7.914 1.00 92.19 125 ASN A C 1
ATOM 997 O O . ASN A 1 125 ? 8.413 4.335 -7.302 1.00 92.19 125 ASN A O 1
ATOM 1001 N N . GLY A 1 126 ? 9.614 5.290 -8.940 1.00 92.25 126 GLY A N 1
ATOM 1002 C CA . GLY A 1 126 ? 8.517 6.132 -9.452 1.00 92.25 126 GLY A CA 1
ATOM 1003 C C . GLY A 1 126 ? 7.248 5.326 -9.762 1.00 92.25 126 GLY A C 1
ATOM 1004 O O . GLY A 1 126 ? 6.246 5.539 -9.087 1.00 92.25 126 GLY A O 1
ATOM 1005 N N . PRO A 1 127 ? 7.326 4.313 -10.644 1.00 90.50 127 PRO A N 1
ATOM 1006 C CA . PRO A 1 127 ? 6.168 3.498 -11.004 1.00 90.50 127 PRO A CA 1
ATOM 1007 C C . PRO A 1 127 ? 5.488 2.798 -9.816 1.00 90.50 127 PRO A C 1
ATOM 1009 O O . PRO A 1 127 ? 4.266 2.767 -9.731 1.00 90.50 127 PRO A O 1
ATOM 1012 N N . GLY A 1 128 ? 6.254 2.266 -8.855 1.00 91.75 128 GLY A N 1
ATOM 1013 C CA . GLY A 1 128 ? 5.678 1.649 -7.655 1.00 91.75 128 GLY A CA 1
ATOM 1014 C C . GLY A 1 128 ? 4.943 2.649 -6.754 1.00 91.75 128 GLY A C 1
ATOM 1015 O O . GLY A 1 128 ? 3.926 2.302 -6.156 1.00 91.75 128 GLY A O 1
ATOM 1016 N N . LYS A 1 129 ? 5.421 3.900 -6.678 1.00 93.38 129 LYS A N 1
ATOM 1017 C CA . LYS A 1 129 ? 4.724 4.983 -5.962 1.00 93.38 129 LYS A CA 1
ATOM 1018 C C . LYS A 1 129 ? 3.433 5.380 -6.665 1.00 93.38 129 LYS A C 1
ATOM 1020 O O . LYS A 1 129 ? 2.453 5.639 -5.977 1.00 93.38 129 LYS A O 1
ATOM 1025 N N . ASP A 1 130 ? 3.432 5.391 -7.995 1.00 91.00 130 ASP A N 1
ATOM 1026 C CA . ASP A 1 130 ? 2.249 5.735 -8.783 1.00 91.00 130 ASP A CA 1
ATOM 1027 C C . ASP A 1 130 ? 1.129 4.711 -8.548 1.00 91.00 130 ASP A C 1
ATOM 1029 O O . ASP A 1 130 ? 0.027 5.103 -8.176 1.00 91.00 130 ASP A O 1
ATOM 1033 N N . ILE A 1 131 ? 1.426 3.403 -8.608 1.00 91.62 131 ILE A N 1
ATOM 1034 C CA . ILE A 1 131 ? 0.428 2.350 -8.329 1.00 91.62 131 ILE A CA 1
ATOM 1035 C C . ILE A 1 131 ? -0.075 2.432 -6.883 1.00 91.62 131 ILE A C 1
ATOM 1037 O O . ILE A 1 131 ? -1.280 2.370 -6.643 1.00 91.62 131 ILE A O 1
ATOM 1041 N N . ALA A 1 132 ? 0.815 2.622 -5.906 1.00 91.69 132 ALA A N 1
ATOM 1042 C CA . ALA A 1 132 ? 0.398 2.824 -4.518 1.00 91.69 132 ALA A CA 1
ATOM 1043 C C . ALA A 1 132 ? -0.512 4.059 -4.371 1.00 91.69 132 ALA A C 1
ATOM 1045 O O . ALA A 1 132 ? -1.506 4.020 -3.647 1.00 91.69 132 ALA A O 1
ATOM 1046 N N . GLY A 1 133 ? -0.209 5.133 -5.100 1.00 89.88 133 GLY A N 1
ATOM 1047 C CA . GLY A 1 133 ? -1.038 6.328 -5.194 1.00 89.88 133 GLY A CA 1
ATOM 1048 C C . GLY A 1 133 ? -2.364 6.116 -5.925 1.00 89.88 133 GLY A C 1
ATOM 1049 O O . GLY A 1 133 ? -3.243 6.951 -5.786 1.00 89.88 133 GLY A O 1
ATOM 1050 N N . GLU A 1 134 ? -2.552 5.036 -6.678 1.00 89.75 134 GLU A N 1
ATOM 1051 C CA . GLU A 1 134 ? -3.855 4.664 -7.239 1.00 89.75 134 GLU A CA 1
ATOM 1052 C C . GLU A 1 134 ? -4.666 3.759 -6.305 1.00 89.75 134 GLU A C 1
ATOM 1054 O O . GLU A 1 134 ? -5.893 3.789 -6.333 1.00 89.75 134 GLU A O 1
ATOM 1059 N N . VAL A 1 135 ? -3.995 2.923 -5.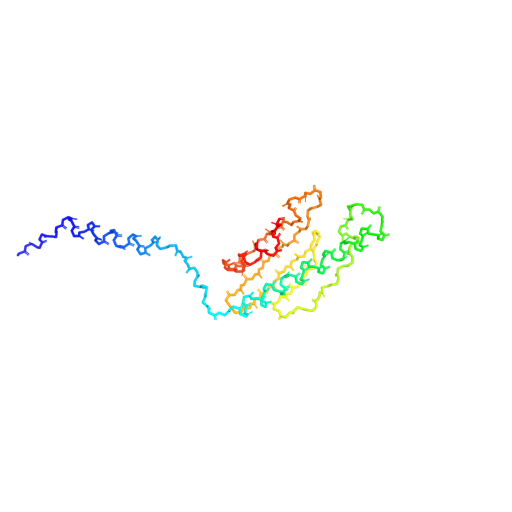508 1.00 90.88 135 VAL A N 1
ATOM 1060 C CA . VAL A 1 135 ? -4.649 1.942 -4.626 1.00 90.88 135 VAL A CA 1
ATOM 1061 C C . VAL A 1 135 ? -5.097 2.568 -3.309 1.00 90.88 135 VAL A C 1
ATOM 1063 O O . VAL A 1 135 ? -6.197 2.276 -2.838 1.00 90.88 135 VAL A O 1
ATOM 1066 N N . PHE A 1 136 ? -4.244 3.412 -2.721 1.00 87.25 136 PHE A N 1
ATOM 1067 C CA . PHE A 1 136 ? -4.435 3.991 -1.387 1.00 87.25 136 PHE A CA 1
ATOM 1068 C C . PHE A 1 136 ? -4.908 5.452 -1.408 1.00 87.25 136 PHE A C 1
ATOM 1070 O O . PHE A 1 136 ? -5.077 6.051 -0.348 1.00 87.25 136 PHE A O 1
ATOM 1077 N N . ARG A 1 137 ? -5.092 6.052 -2.588 1.00 77.44 137 ARG A N 1
ATOM 1078 C CA . ARG A 1 137 ? -5.715 7.375 -2.726 1.00 77.44 137 ARG A CA 1
ATOM 1079 C C . ARG A 1 137 ? -7.218 7.180 -2.897 1.00 77.44 137 ARG A C 1
ATOM 1081 O O . ARG A 1 137 ? -7.634 6.341 -3.694 1.00 77.44 137 ARG A O 1
ATOM 1088 N N . ASP A 1 138 ? -8.005 7.938 -2.142 1.00 54.06 138 ASP A N 1
ATOM 1089 C CA . AS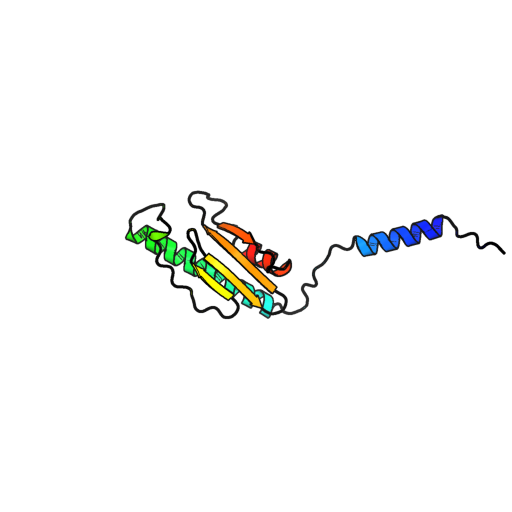P A 1 138 ? -9.462 7.918 -2.263 1.00 54.06 138 ASP A CA 1
ATOM 1090 C C . ASP A 1 138 ? -9.912 8.401 -3.651 1.00 54.06 138 ASP A C 1
ATOM 1092 O O . ASP A 1 138 ? -9.277 9.259 -4.277 1.00 54.06 138 ASP A O 1
ATOM 1096 N N . LYS A 1 139 ? -11.011 7.799 -4.113 1.00 42.22 139 LYS A N 1
ATOM 1097 C CA . LYS A 1 139 ? -11.887 8.336 -5.155 1.00 42.22 139 LYS A CA 1
ATOM 1098 C C . LYS A 1 139 ? -12.933 9.233 -4.515 1.00 42.22 139 LYS A C 1
ATOM 1100 O O . LYS A 1 139 ? -13.433 8.834 -3.444 1.00 42.22 139 LYS A O 1
#

Secondary structure (DSSP, 8-state):
------HHHHHHHHHHHHHHHSS-------S-HHHHHHHHHHHHHHHHHHHHHHHHHHHHHT-SS--GGG---PPP--SSEEEEEETTEEEEEEEETTEEEEEEEEE-TT-SS-SEEEEE-TT--HHHHHHHHHHSS--

pLDDT: mean 78.53, std 15.31, range [42.22, 96.88]

Sequence (139 aa):
MKKNFSLLSVLVFAFMALVLLAQPKVYAYDGDMDVYREFKEDLALARDTYISSLNMAMDEKEVSNPSWNDIDFEAPDMKYCTLKEIPGGFKIKGSHGAYKLEADVKFVPGREDMRYQVKHSKGSNGPGKDIAGEVFRDK